Protein AF-A0A068VNM9-F1 (afdb_monomer_lite)

Radius of gyration: 21.74 Å; chains: 1; bounding box: 53×49×53 Å

InterPro domains:
  IPR000407 Nucleoside phosphatase GDA1/CD39 [PF01150] (36-146)
  IPR000407 Nucleoside phosphatase GDA1/CD39 [PTHR11782] (36-142)

pLDDT: mean 80.19, std 14.16, range [37.62, 97.56]

Foldseek 3Di:
DDWDFDWDQDPVRDTDTDTDDPDDDDPQRVLVVVQLVVCVVVVNWPHDQVSGDKDWDQAQFKIKIKGWDDPVCLVVDDPDDPDAFWDQDWDQTPNDITTMTMGIFGLRHPNSVVVVQLVVQVLHAHLQDAPPDFDWRDDPNDIRGYDHDPDGRDCDPVVVVCCCVVPVVPTRVD

Organism: Coffea canephora (NCBI:txid49390)

Sequence (174 aa):
INIYRIKQMKENGSITETLCIIQFSTRVKIQMIYEITTNYLLGNLGKDCSSSVGVIDLGEEAVQMVYAMSNTNALNAPRTSVGDNVDVLEKYLNGRRYHLYTKSCEKYGILSVRAEILKLFNNTSNPCVLEGFHGTYRYGGEKYYVTVVTEPGFFSWEDQNFFEQNYLNTLCSN

Secondary structure (DSSP, 8-state):
--EEEEEEE-TTS-EEEEEEE--PPPHHHHHHHHHHHHHHHTT-TTS-GGG---EEEE-SSEEEEEEEE-HHHHHHS----TTSSEEEEEEEETTEEEEEEEEEEET-STTHHHHHHHHHTTTS--TTS-TT--EEEEETTEEEEE---SS-----HHHHHHHIIIIIHHHS--

Structure (mmCIF, N/CA/C/O backbone):
data_AF-A0A068VNM9-F1
#
_entry.id   AF-A0A068VNM9-F1
#
loop_
_atom_site.group_PDB
_atom_site.id
_atom_site.type_symbol
_atom_site.label_atom_id
_atom_site.label_alt_id
_atom_site.label_comp_id
_atom_site.label_asym_id
_atom_site.label_entity_id
_atom_site.label_seq_id
_atom_site.pdbx_PDB_ins_code
_atom_site.Cartn_x
_atom_site.Cartn_y
_atom_site.Cartn_z
_atom_site.occupancy
_atom_site.B_iso_or_equiv
_atom_site.auth_seq_id
_atom_site.auth_comp_id
_atom_site.auth_asym_id
_atom_site.auth_atom_id
_atom_site.pdbx_PDB_model_num
ATOM 1 N N . ILE A 1 1 ? -3.435 29.638 -2.457 1.00 53.91 1 ILE A N 1
ATOM 2 C CA . ILE A 1 1 ? -4.524 28.997 -1.682 1.00 53.91 1 ILE A CA 1
ATOM 3 C C . ILE A 1 1 ? -5.821 29.609 -2.175 1.00 53.91 1 ILE A C 1
ATOM 5 O O . ILE A 1 1 ? -5.996 30.806 -1.995 1.00 53.91 1 ILE A O 1
ATOM 9 N N . ASN A 1 2 ? -6.678 28.833 -2.839 1.00 51.59 2 ASN A N 1
ATOM 10 C CA . ASN A 1 2 ? -7.980 29.330 -3.279 1.00 51.59 2 ASN A CA 1
ATOM 11 C C . ASN A 1 2 ? -9.026 28.961 -2.223 1.00 51.59 2 ASN A C 1
ATOM 13 O O . ASN A 1 2 ? -9.136 27.797 -1.828 1.00 51.59 2 ASN A O 1
ATOM 17 N N . ILE A 1 3 ? -9.743 29.970 -1.734 1.00 64.25 3 ILE A N 1
ATOM 18 C CA . ILE A 1 3 ? -10.759 29.835 -0.692 1.00 64.25 3 ILE A CA 1
ATOM 19 C C . ILE A 1 3 ? -12.122 29.897 -1.371 1.00 64.25 3 ILE A C 1
ATOM 21 O O . ILE A 1 3 ? -12.466 30.914 -1.970 1.00 64.25 3 ILE A O 1
ATOM 25 N N . TYR A 1 4 ? -12.901 28.825 -1.257 1.00 61.66 4 TYR A N 1
ATOM 26 C CA . TYR A 1 4 ? -14.253 28.763 -1.801 1.00 61.66 4 TYR A CA 1
ATOM 27 C C . TYR A 1 4 ? -15.264 28.689 -0.660 1.00 61.66 4 TYR A C 1
ATOM 29 O O . TYR A 1 4 ? -15.044 28.024 0.355 1.00 61.66 4 TYR A O 1
ATOM 37 N N . ARG A 1 5 ? -16.399 29.372 -0.823 1.00 66.12 5 ARG A N 1
ATOM 38 C CA . ARG A 1 5 ? -17.555 29.201 0.061 1.00 66.12 5 ARG A CA 1
ATOM 39 C C . ARG A 1 5 ? -18.477 28.166 -0.551 1.00 66.12 5 ARG A C 1
ATOM 41 O O . ARG A 1 5 ? -19.075 28.416 -1.593 1.00 66.12 5 ARG A O 1
ATOM 48 N N . ILE A 1 6 ? -18.590 27.018 0.103 1.00 69.69 6 ILE A N 1
ATOM 49 C CA . ILE A 1 6 ? -19.529 25.977 -0.302 1.00 69.69 6 ILE A CA 1
ATOM 50 C C . ILE A 1 6 ? -20.750 26.093 0.605 1.00 69.69 6 ILE A C 1
ATOM 52 O O . ILE A 1 6 ? -20.649 25.949 1.824 1.00 69.69 6 ILE A O 1
ATOM 56 N N . LYS A 1 7 ? -21.908 26.371 0.005 1.00 74.56 7 LYS A N 1
ATOM 57 C CA . LYS A 1 7 ? -23.206 26.283 0.678 1.00 74.56 7 LYS A CA 1
ATOM 58 C C . LYS A 1 7 ? -23.656 24.830 0.644 1.00 74.56 7 LYS A C 1
ATOM 60 O O . LYS A 1 7 ? -23.868 24.292 -0.436 1.00 74.56 7 LYS A O 1
ATOM 65 N N . GLN A 1 8 ? -23.802 24.208 1.807 1.00 65.81 8 GLN A N 1
ATOM 66 C CA . GLN A 1 8 ? -24.421 22.890 1.929 1.00 65.81 8 GLN A CA 1
ATOM 67 C C . GLN A 1 8 ? -25.762 23.007 2.640 1.00 65.81 8 GLN A 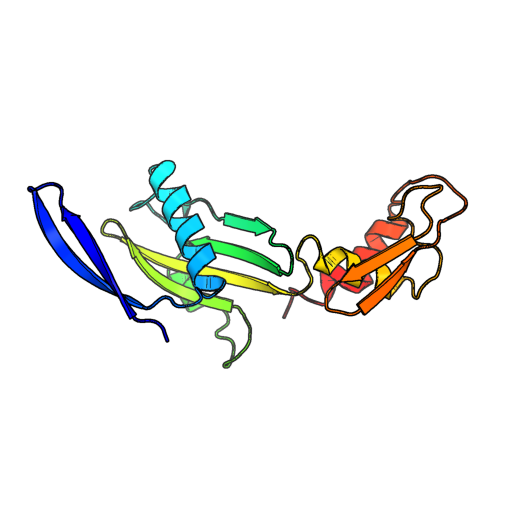C 1
ATOM 69 O O . GLN A 1 8 ? -25.867 23.689 3.659 1.00 65.81 8 GLN A O 1
ATOM 74 N N . MET A 1 9 ? -26.780 22.349 2.094 1.00 51.44 9 MET A N 1
ATOM 75 C CA . MET A 1 9 ? -28.092 22.239 2.718 1.00 51.44 9 MET A CA 1
ATOM 76 C C . MET A 1 9 ? -28.080 21.028 3.653 1.00 51.44 9 MET A C 1
ATOM 78 O O . MET A 1 9 ? -27.783 19.916 3.225 1.00 51.44 9 MET A O 1
ATOM 82 N N . LYS A 1 10 ? -28.355 21.251 4.936 1.00 73.69 10 LYS A N 1
ATOM 83 C CA . LYS A 1 10 ? -28.496 20.197 5.941 1.00 73.69 10 LYS A CA 1
ATOM 84 C C . LYS A 1 10 ? -29.833 19.478 5.777 1.00 73.69 10 LYS A C 1
ATOM 86 O O . LYS A 1 10 ? -30.782 20.038 5.235 1.00 73.69 10 LYS A O 1
ATOM 91 N N . GLU A 1 11 ? -29.932 18.276 6.339 1.00 66.81 11 GLU A N 1
ATOM 92 C CA . GLU A 1 11 ? -31.167 17.473 6.352 1.00 66.81 11 GLU A CA 1
ATOM 93 C C . GLU A 1 11 ? -32.364 18.211 6.975 1.00 66.81 11 GLU A C 1
ATOM 95 O O . GLU A 1 11 ? -33.501 18.004 6.570 1.00 66.81 11 GLU A O 1
ATOM 100 N N . ASN A 1 12 ? -32.117 19.137 7.908 1.00 77.50 12 ASN A N 1
ATOM 101 C CA . ASN A 1 12 ? -33.147 19.986 8.514 1.00 77.50 12 ASN A CA 1
ATOM 102 C C . ASN A 1 12 ? -33.511 21.236 7.680 1.00 77.50 12 ASN A C 1
ATOM 104 O O . ASN A 1 12 ? -34.144 22.153 8.199 1.00 77.50 12 ASN A O 1
ATOM 108 N N . GLY A 1 13 ? -33.056 21.324 6.426 1.00 64.56 13 GLY A N 1
ATOM 109 C CA . GLY A 1 13 ? -33.320 22.440 5.514 1.00 64.56 13 GLY A CA 1
ATOM 110 C C . GLY A 1 13 ? -32.484 23.701 5.760 1.00 64.56 13 GLY A C 1
ATOM 111 O O . GLY A 1 13 ? -32.586 24.658 4.994 1.00 64.56 13 GLY A O 1
ATOM 112 N N . SER A 1 14 ? -31.634 23.733 6.792 1.00 67.12 14 SER A N 1
ATOM 113 C CA . SER A 1 14 ? -30.747 24.880 7.029 1.00 67.12 14 SER A CA 1
ATOM 114 C C . SER A 1 14 ? -29.559 24.882 6.065 1.00 67.12 14 SER A C 1
ATOM 116 O O . SER A 1 14 ? -28.968 23.842 5.782 1.00 67.12 14 SER A O 1
ATOM 118 N N . ILE A 1 15 ? -29.184 26.058 5.558 1.00 71.69 15 ILE A N 1
ATOM 119 C CA . ILE A 1 15 ? -27.999 26.211 4.708 1.00 71.69 15 ILE A CA 1
ATOM 120 C C . ILE A 1 15 ? -26.817 26.584 5.595 1.00 71.69 15 ILE A C 1
ATOM 122 O O . ILE A 1 15 ? -26.835 27.613 6.268 1.00 71.69 15 ILE A O 1
ATOM 126 N N . THR A 1 16 ? -25.766 25.773 5.563 1.00 71.12 16 THR A N 1
ATOM 127 C CA . THR A 1 16 ? -24.477 26.109 6.166 1.00 71.12 16 THR A CA 1
ATOM 128 C C . THR A 1 16 ? -23.470 26.492 5.099 1.00 71.12 16 THR A C 1
ATOM 130 O O . THR A 1 16 ? -23.171 25.704 4.203 1.00 71.12 16 THR A O 1
ATOM 133 N N . GLU A 1 17 ? -22.922 27.701 5.211 1.00 70.38 17 GLU A N 1
ATOM 134 C CA . GLU A 1 17 ? -21.721 28.093 4.480 1.00 70.38 17 GLU A CA 1
ATOM 135 C C . GLU A 1 17 ? -20.501 27.519 5.192 1.00 70.38 17 GLU A C 1
ATOM 137 O O . GLU A 1 17 ? -20.186 27.904 6.317 1.00 70.38 17 GLU A O 1
ATOM 142 N N . THR A 1 18 ? -19.809 26.599 4.526 1.00 68.69 18 THR A N 1
ATOM 143 C CA . THR A 1 18 ? -18.505 26.121 4.979 1.00 68.69 18 THR A CA 1
ATOM 144 C C . THR A 1 18 ? -17.434 26.753 4.108 1.00 68.69 18 THR A C 1
ATOM 146 O O . THR A 1 18 ? -17.484 26.686 2.875 1.00 68.69 18 THR A O 1
ATOM 149 N N . LEU A 1 19 ? -16.457 27.383 4.756 1.00 67.00 19 LEU A N 1
ATOM 150 C CA . LEU A 1 19 ? -15.2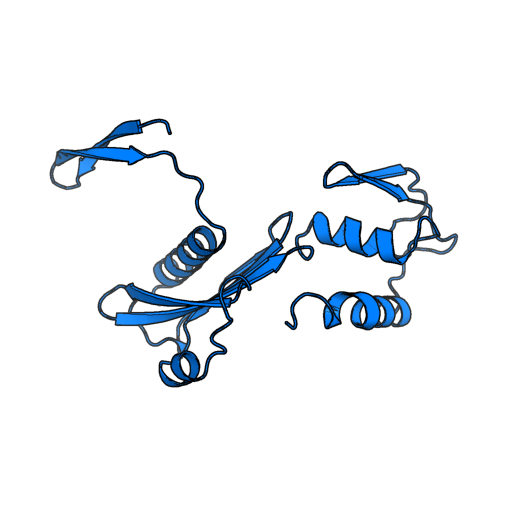49 27.835 4.088 1.00 67.00 19 LEU A CA 1
ATOM 151 C C . LEU A 1 19 ? -14.411 26.591 3.772 1.00 67.00 19 LEU A C 1
ATOM 153 O O . LEU A 1 19 ? -13.841 25.984 4.676 1.00 67.00 19 LEU A O 1
ATOM 157 N N . CYS A 1 20 ? -14.376 26.177 2.507 1.00 60.03 20 CYS A N 1
ATOM 158 C CA . CYS A 1 20 ? -13.560 25.050 2.082 1.00 60.03 20 CYS A CA 1
ATOM 159 C C . CYS A 1 20 ? -12.298 25.590 1.409 1.00 60.03 20 CYS A C 1
ATOM 161 O O . CYS A 1 20 ? -12.351 26.283 0.389 1.00 60.03 20 CYS A O 1
ATOM 163 N N . ILE A 1 21 ? -11.152 25.298 2.012 1.00 64.38 21 ILE A N 1
ATOM 164 C CA . ILE A 1 21 ? -9.856 25.532 1.389 1.00 64.38 21 ILE A CA 1
ATOM 165 C C . ILE A 1 21 ? -9.606 24.335 0.472 1.00 64.38 21 ILE A C 1
ATOM 167 O O . ILE A 1 21 ? -9.577 23.205 0.959 1.00 64.38 21 ILE A O 1
ATOM 171 N N . ILE A 1 22 ? -9.417 24.555 -0.836 1.00 68.88 22 ILE A N 1
ATOM 172 C CA . ILE A 1 22 ? -8.892 23.482 -1.691 1.00 68.88 22 ILE A CA 1
ATOM 173 C C . ILE A 1 22 ? -7.465 23.216 -1.222 1.00 68.88 22 ILE A C 1
ATOM 175 O O . ILE A 1 22 ? -6.565 24.037 -1.414 1.00 68.88 22 ILE A O 1
ATOM 179 N N . GLN A 1 23 ? -7.287 22.075 -0.570 1.00 67.88 23 GLN A N 1
ATOM 180 C CA . GLN A 1 23 ? -6.008 21.591 -0.089 1.00 67.88 23 GLN A CA 1
ATOM 181 C C . GLN A 1 23 ? -5.751 20.220 -0.706 1.00 67.88 23 GLN A C 1
ATOM 183 O O . GLN A 1 23 ? -6.654 19.390 -0.794 1.00 67.88 23 GLN A O 1
ATOM 188 N N . PHE A 1 24 ? -4.504 19.973 -1.100 1.00 68.69 24 PHE A N 1
ATOM 189 C CA . PHE A 1 24 ? -4.065 18.627 -1.435 1.00 68.69 24 PHE A CA 1
ATOM 190 C C . PHE A 1 24 ? -4.179 17.739 -0.194 1.00 68.69 24 PHE A C 1
ATOM 192 O O . PHE A 1 24 ? -3.562 18.005 0.843 1.00 68.69 24 PHE A O 1
ATOM 199 N N . SER A 1 25 ? -4.996 16.693 -0.288 1.00 77.56 25 SER A N 1
ATOM 200 C CA . SER A 1 25 ? -5.041 15.654 0.734 1.00 77.56 25 SER A CA 1
ATOM 201 C C . SER A 1 25 ? -3.718 14.898 0.732 1.00 77.56 25 SER A C 1
ATOM 203 O O . SER A 1 25 ? -3.203 14.529 -0.320 1.00 77.56 25 SER A O 1
ATOM 205 N N . THR A 1 26 ? -3.165 14.654 1.918 1.00 82.50 26 THR A N 1
ATOM 206 C CA . THR A 1 26 ? -2.004 13.771 2.056 1.00 82.50 26 THR A CA 1
ATOM 207 C C . THR A 1 26 ? -2.419 12.335 1.743 1.00 82.50 26 THR A C 1
ATOM 209 O O . THR A 1 26 ? -3.576 11.961 1.963 1.00 82.50 26 THR A O 1
ATOM 212 N N . ARG A 1 27 ? -1.476 11.502 1.283 1.00 80.50 27 ARG A N 1
ATOM 213 C CA . ARG A 1 27 ? -1.731 10.074 1.019 1.00 80.50 27 ARG A CA 1
ATOM 214 C C . ARG A 1 27 ? -2.358 9.384 2.232 1.00 80.50 27 ARG A C 1
ATOM 216 O O . ARG A 1 27 ? -3.315 8.633 2.077 1.00 80.50 27 ARG A O 1
ATOM 223 N N . VAL A 1 28 ? -1.856 9.691 3.428 1.00 80.81 28 VAL A N 1
ATOM 224 C CA . VAL A 1 28 ? -2.348 9.168 4.712 1.00 80.81 28 VAL A CA 1
ATOM 225 C C . VAL A 1 28 ? -3.824 9.520 4.949 1.00 80.81 28 VAL A C 1
ATOM 227 O O . VAL A 1 28 ? -4.612 8.668 5.356 1.00 80.81 28 VAL A O 1
ATOM 230 N N . LYS A 1 29 ? -4.241 10.759 4.644 1.00 84.31 29 LYS A N 1
ATOM 231 C CA . LYS A 1 29 ? -5.649 11.173 4.777 1.00 84.31 29 LYS A CA 1
ATOM 232 C C . LYS A 1 29 ? -6.563 10.421 3.812 1.00 84.31 29 LYS A C 1
ATOM 234 O O . LYS A 1 29 ? -7.658 10.044 4.214 1.00 84.31 29 LYS A O 1
ATOM 239 N N . ILE A 1 30 ? -6.130 10.218 2.566 1.00 84.75 30 ILE A N 1
ATOM 240 C CA . ILE A 1 30 ? -6.916 9.498 1.550 1.00 84.75 30 ILE A CA 1
ATOM 241 C C . ILE A 1 30 ? -7.139 8.045 1.984 1.00 84.75 30 ILE A C 1
ATOM 243 O O . ILE A 1 30 ? -8.278 7.593 2.032 1.00 84.75 30 ILE A O 1
ATOM 247 N N . GLN A 1 31 ? -6.077 7.354 2.403 1.00 87.38 31 GLN A N 1
ATOM 248 C CA . GLN A 1 31 ? -6.167 5.975 2.894 1.00 87.38 31 GLN A CA 1
ATOM 249 C C . GLN A 1 31 ? -7.114 5.843 4.082 1.00 87.38 31 GLN A C 1
ATOM 251 O O . GLN A 1 31 ? -7.979 4.973 4.094 1.00 87.38 31 GLN A O 1
ATOM 256 N N . MET A 1 32 ? -6.990 6.738 5.064 1.00 89.69 32 MET A N 1
ATOM 257 C CA . MET A 1 32 ? -7.879 6.757 6.220 1.00 89.69 32 MET A CA 1
ATOM 258 C C . MET A 1 32 ? -9.348 6.901 5.795 1.00 89.69 32 MET A C 1
ATOM 260 O O . MET A 1 32 ? -10.211 6.231 6.348 1.00 89.69 32 MET A O 1
ATOM 264 N N . ILE A 1 33 ? -9.652 7.739 4.799 1.00 90.81 33 ILE A N 1
ATOM 265 C CA . ILE A 1 33 ? -11.022 7.866 4.281 1.00 90.81 33 ILE A CA 1
ATOM 266 C C . ILE A 1 33 ? -11.493 6.545 3.658 1.00 90.81 33 ILE A C 1
ATOM 268 O O . ILE A 1 33 ? -12.636 6.154 3.900 1.00 90.81 33 ILE A O 1
ATOM 272 N N . TYR A 1 34 ? -10.646 5.840 2.901 1.00 93.69 34 TYR A N 1
ATOM 273 C CA . TYR A 1 34 ? -11.002 4.536 2.333 1.00 93.69 34 TYR A CA 1
ATOM 274 C C . TYR A 1 34 ? -11.248 3.468 3.399 1.00 93.69 34 TYR A C 1
ATOM 276 O O . TYR A 1 34 ? -12.232 2.736 3.295 1.00 93.69 34 TYR A O 1
ATOM 284 N N . GLU A 1 35 ? -10.425 3.408 4.445 1.00 95.00 35 GLU A N 1
ATOM 285 C CA . GLU A 1 35 ? -10.630 2.490 5.572 1.00 95.00 35 GLU A CA 1
ATOM 286 C C . GLU A 1 35 ? -11.950 2.772 6.294 1.00 95.00 35 GLU A C 1
ATOM 288 O O . GLU A 1 35 ? -12.777 1.867 6.435 1.00 95.00 35 GLU A O 1
ATOM 293 N N . ILE A 1 36 ? -12.201 4.035 6.652 1.00 94.19 36 ILE A N 1
ATOM 294 C CA . ILE A 1 36 ? -13.426 4.439 7.350 1.00 94.19 36 ILE A CA 1
ATOM 295 C C . ILE A 1 36 ? -14.652 4.130 6.492 1.00 94.19 36 ILE A C 1
ATOM 297 O O . ILE A 1 36 ? -15.637 3.589 6.992 1.00 94.19 36 ILE A O 1
ATOM 301 N N . THR A 1 37 ? -14.598 4.455 5.199 1.00 95.62 37 THR A N 1
ATOM 302 C CA . THR A 1 37 ? -15.711 4.221 4.268 1.00 95.62 37 THR A CA 1
ATOM 303 C C . THR A 1 37 ? -15.987 2.729 4.124 1.00 95.62 37 THR A C 1
ATOM 305 O O . THR A 1 37 ? -17.137 2.307 4.218 1.00 95.62 37 THR A O 1
ATOM 308 N N . THR A 1 38 ? -14.943 1.915 3.968 1.00 96.88 38 THR A N 1
ATOM 309 C CA . THR A 1 38 ? -15.073 0.458 3.843 1.00 96.88 38 THR A CA 1
ATOM 310 C C . THR A 1 38 ? -15.690 -0.143 5.104 1.00 96.88 38 THR A C 1
ATOM 312 O O . THR A 1 38 ? -16.691 -0.854 5.022 1.00 96.88 38 THR A O 1
ATOM 315 N N . ASN A 1 39 ? -15.174 0.193 6.290 1.00 96.88 39 ASN A N 1
ATOM 316 C CA . ASN A 1 39 ? -15.714 -0.325 7.548 1.00 96.88 39 ASN A CA 1
ATOM 317 C C . ASN A 1 39 ? -17.097 0.239 7.895 1.00 96.88 39 ASN A C 1
ATOM 319 O O . ASN A 1 39 ? -17.873 -0.441 8.567 1.00 96.88 39 ASN A O 1
ATOM 323 N N . TYR A 1 40 ? -17.448 1.434 7.423 1.00 96.12 40 TYR A N 1
ATOM 324 C CA . TYR A 1 40 ? -18.814 1.945 7.507 1.00 96.12 40 TYR A CA 1
ATOM 325 C C . TYR A 1 40 ? -19.773 1.110 6.648 1.00 96.12 40 TYR A C 1
ATOM 327 O O . TYR A 1 40 ? -20.775 0.618 7.164 1.00 96.12 40 TYR A O 1
ATOM 335 N N . LEU A 1 41 ? -19.439 0.887 5.371 1.00 97.56 41 LEU A N 1
ATOM 336 C CA . LEU A 1 41 ? -20.273 0.124 4.434 1.00 97.56 41 LEU A CA 1
ATOM 337 C C . LEU A 1 41 ? -20.438 -1.342 4.849 1.00 97.56 41 LEU A C 1
ATOM 339 O O . LEU A 1 41 ? -21.513 -1.912 4.685 1.00 97.56 41 LEU A O 1
ATOM 343 N N . LEU A 1 42 ? -19.399 -1.939 5.434 1.00 97.31 42 LEU A N 1
ATOM 344 C CA . LEU A 1 42 ? -19.443 -3.302 5.970 1.00 97.31 42 LEU A CA 1
ATOM 345 C C . LEU A 1 42 ? -20.091 -3.386 7.365 1.00 97.31 42 LEU A C 1
ATOM 347 O O . LEU A 1 42 ? -20.180 -4.469 7.942 1.00 97.31 42 LEU A O 1
ATOM 351 N N . GLY A 1 43 ? -20.528 -2.259 7.937 1.00 96.62 43 GLY A N 1
ATOM 352 C CA . GLY A 1 43 ? -21.152 -2.211 9.259 1.00 96.62 43 GLY A CA 1
ATOM 353 C C . GLY A 1 43 ? -20.206 -2.593 10.401 1.00 96.62 43 GLY A C 1
ATOM 354 O O . GLY A 1 43 ? -20.657 -3.088 11.432 1.00 96.62 43 GLY A O 1
ATOM 355 N N . ASN A 1 44 ? -18.897 -2.409 10.225 1.00 96.88 44 ASN A N 1
ATOM 356 C CA . ASN A 1 44 ? -17.855 -2.717 11.209 1.00 96.88 44 ASN A CA 1
ATOM 357 C C . ASN A 1 44 ? -17.427 -1.503 12.042 1.00 96.88 44 ASN A C 1
ATOM 359 O O . ASN A 1 44 ? -16.802 -1.663 13.091 1.00 96.88 44 ASN A O 1
ATOM 363 N N . LEU A 1 45 ? -17.801 -0.293 11.626 1.00 94.69 45 LEU A N 1
ATOM 364 C CA . LEU A 1 45 ? -17.502 0.929 12.366 1.00 94.69 45 LEU A CA 1
ATOM 365 C C . LEU A 1 45 ? -18.178 0.931 13.754 1.00 94.69 45 LEU A C 1
ATOM 367 O O . LEU A 1 45 ? -19.383 0.724 13.877 1.00 94.69 45 LEU A O 1
ATOM 371 N N . GLY A 1 46 ? -17.411 1.196 14.810 1.00 93.06 46 GLY A N 1
ATOM 372 C CA . GLY A 1 46 ? -17.819 1.093 16.220 1.00 93.06 46 GLY A CA 1
ATOM 373 C C . GLY A 1 46 ? -17.511 -0.265 16.878 1.00 93.06 46 GLY A C 1
ATOM 374 O O . GLY A 1 46 ? -17.492 -0.360 18.110 1.00 93.06 46 GLY A O 1
ATOM 375 N N . LYS A 1 47 ? -17.214 -1.312 16.092 1.00 95.12 47 LYS A N 1
ATOM 376 C CA . LYS A 1 47 ? -16.812 -2.637 16.598 1.00 95.12 47 LYS A CA 1
ATOM 377 C C . LYS A 1 47 ? -15.326 -2.693 16.955 1.00 95.12 47 LYS A C 1
ATOM 379 O O . LYS A 1 47 ? -14.566 -1.758 16.714 1.00 95.12 47 LYS A O 1
ATOM 384 N N . ASP A 1 48 ? -14.905 -3.804 17.548 1.00 94.12 48 ASP A N 1
ATOM 385 C CA . ASP A 1 48 ? -13.497 -4.036 17.853 1.00 94.12 48 ASP A CA 1
ATOM 386 C C . ASP A 1 48 ? -12.604 -4.042 16.599 1.00 94.12 48 ASP A C 1
ATOM 388 O O . ASP A 1 48 ? -13.060 -4.383 15.508 1.00 94.12 48 ASP A O 1
ATOM 392 N N . CYS A 1 49 ? -11.322 -3.688 16.756 1.00 92.31 49 CYS A N 1
ATOM 393 C CA . CYS A 1 49 ? -10.345 -3.703 15.663 1.00 92.31 49 CYS A CA 1
ATOM 394 C C . CYS A 1 49 ? -10.241 -5.076 14.975 1.00 92.31 49 CYS A C 1
ATOM 396 O O . CYS A 1 49 ? -10.076 -5.131 13.761 1.00 92.31 49 CYS A O 1
ATOM 398 N N . SER A 1 50 ? -10.449 -6.172 15.713 1.00 95.12 50 SER A N 1
ATOM 399 C CA . SER A 1 50 ? -10.507 -7.540 15.175 1.00 95.12 50 SER A CA 1
ATOM 400 C C . SER A 1 50 ? -11.652 -7.783 14.184 1.00 95.12 50 SER A C 1
ATOM 402 O O . SER A 1 50 ? -11.592 -8.726 13.403 1.00 95.12 50 SER A O 1
ATOM 404 N N . SER A 1 51 ? -12.696 -6.949 14.207 1.00 96.31 51 SER A N 1
ATOM 405 C CA . SER A 1 51 ? -13.815 -7.000 13.257 1.00 96.31 51 SER A CA 1
ATOM 406 C C . SER A 1 51 ? -13.639 -6.043 12.077 1.00 96.31 51 SER A C 1
ATOM 408 O O . SER A 1 51 ? -14.469 -6.046 11.171 1.00 96.31 51 SER A O 1
ATOM 410 N N . SER A 1 52 ? -12.621 -5.179 12.105 1.00 95.31 52 SER A N 1
ATOM 411 C CA . SER A 1 52 ? -12.363 -4.229 11.023 1.00 95.31 52 SER A CA 1
ATOM 412 C C . SER A 1 52 ? -11.675 -4.904 9.838 1.00 95.31 52 SER A C 1
ATOM 414 O O . SER A 1 52 ? -10.995 -5.919 9.984 1.00 95.31 52 SER A O 1
ATOM 416 N N . VAL A 1 53 ? -11.838 -4.315 8.660 1.00 96.88 53 VAL A N 1
ATOM 417 C CA . VAL A 1 53 ? -11.137 -4.709 7.438 1.00 96.88 53 VAL A CA 1
ATOM 418 C C . VAL A 1 53 ? -10.080 -3.658 7.121 1.00 96.88 53 VAL A C 1
ATOM 420 O O . VAL A 1 53 ? -10.386 -2.468 7.068 1.00 96.88 53 VAL A O 1
ATOM 423 N N . GLY A 1 54 ? -8.837 -4.098 6.925 1.00 95.62 54 GLY A N 1
ATOM 424 C CA . GLY A 1 54 ? -7.764 -3.242 6.426 1.00 95.62 54 GLY A CA 1
ATOM 425 C C . GLY A 1 54 ? -7.915 -2.968 4.931 1.00 95.62 54 GLY A C 1
ATOM 426 O O . GLY A 1 54 ? -8.469 -3.780 4.193 1.00 95.62 54 GLY A O 1
ATOM 427 N N . VAL A 1 55 ? -7.398 -1.831 4.482 1.00 95.88 55 VAL A N 1
ATOM 428 C CA . VAL A 1 55 ? -7.407 -1.427 3.074 1.00 95.88 55 VAL A CA 1
ATOM 429 C C . VAL A 1 55 ? -5.975 -1.337 2.569 1.00 95.88 55 VAL A C 1
ATOM 431 O O . VAL A 1 55 ? -5.109 -0.774 3.239 1.00 95.88 55 VAL A O 1
ATOM 434 N N . ILE A 1 56 ? -5.746 -1.882 1.375 1.00 94.00 56 ILE A N 1
ATOM 435 C CA . ILE A 1 56 ? -4.523 -1.696 0.597 1.00 94.00 56 ILE A CA 1
ATOM 436 C C . ILE A 1 56 ? -4.922 -0.972 -0.687 1.00 94.00 56 ILE A C 1
ATOM 438 O O . ILE A 1 56 ? -5.750 -1.466 -1.449 1.00 94.00 56 ILE A O 1
ATOM 442 N N . ASP A 1 57 ? -4.350 0.205 -0.895 1.00 92.38 57 ASP A N 1
ATOM 443 C CA . ASP A 1 57 ? -4.527 1.036 -2.077 1.00 92.38 57 ASP A CA 1
ATOM 444 C C . ASP A 1 57 ? -3.286 0.903 -2.968 1.00 92.38 57 ASP A C 1
ATOM 446 O O . ASP A 1 57 ? -2.164 1.191 -2.544 1.00 92.38 57 ASP A O 1
ATOM 450 N N . LEU A 1 58 ? -3.485 0.416 -4.193 1.00 92.62 58 LEU A N 1
ATOM 451 C CA . LEU A 1 58 ? -2.436 0.272 -5.200 1.00 92.62 58 LEU A CA 1
ATOM 452 C C . LEU A 1 58 ? -2.464 1.495 -6.120 1.00 92.62 58 LEU A C 1
ATOM 454 O O . LEU A 1 58 ? -2.989 1.445 -7.234 1.00 92.62 58 LEU A O 1
ATOM 458 N N . GLY A 1 59 ? -1.896 2.598 -5.638 1.00 91.88 59 GLY A N 1
ATOM 459 C CA . GLY A 1 59 ? -1.743 3.812 -6.428 1.00 91.88 59 GLY A CA 1
ATOM 460 C C . GLY A 1 59 ? -0.710 3.667 -7.548 1.00 91.88 59 GLY A C 1
ATOM 461 O O . GLY A 1 59 ? 0.031 2.689 -7.643 1.00 91.88 59 GLY A O 1
ATOM 462 N N . GLU A 1 60 ? -0.618 4.683 -8.405 1.00 92.50 60 GLU A N 1
ATOM 463 C CA . GLU A 1 60 ? 0.352 4.701 -9.509 1.00 92.50 60 GLU A CA 1
ATOM 464 C C . GLU A 1 60 ? 1.804 4.758 -9.023 1.00 92.50 60 GLU A C 1
ATOM 466 O O . GLU A 1 60 ? 2.670 4.064 -9.555 1.00 92.50 60 GLU A O 1
ATOM 471 N N . GLU A 1 61 ? 2.070 5.569 -7.999 1.00 90.56 61 GLU A N 1
ATOM 472 C CA . GLU A 1 61 ? 3.432 5.858 -7.539 1.00 90.56 61 GLU A CA 1
ATOM 473 C C . GLU A 1 61 ? 3.821 5.104 -6.264 1.00 90.56 61 GLU A C 1
ATOM 475 O O . GLU A 1 61 ? 4.998 4.807 -6.050 1.00 90.56 61 GLU A O 1
ATOM 480 N N . ALA A 1 62 ? 2.845 4.792 -5.416 1.00 89.25 62 ALA A N 1
ATOM 481 C CA . ALA A 1 62 ? 3.043 4.150 -4.126 1.00 89.25 62 ALA A CA 1
ATOM 482 C C . ALA A 1 62 ? 1.953 3.106 -3.892 1.00 89.25 62 ALA A C 1
ATOM 484 O O . ALA A 1 62 ? 0.853 3.234 -4.424 1.00 89.25 62 ALA A O 1
ATOM 485 N N . VAL A 1 63 ? 2.275 2.114 -3.069 1.00 90.62 63 VAL A N 1
ATOM 486 C CA . VAL A 1 63 ? 1.283 1.252 -2.425 1.00 90.62 63 VAL A CA 1
ATOM 487 C C . VAL A 1 63 ? 1.087 1.768 -1.028 1.00 90.62 63 VAL A C 1
ATOM 489 O O . VAL A 1 63 ? 2.063 2.072 -0.340 1.00 90.62 63 VAL A O 1
ATOM 492 N N . GLN A 1 64 ? -0.155 1.857 -0.587 1.00 90.62 64 GLN A N 1
ATOM 493 C CA . GLN A 1 64 ? -0.422 2.284 0.762 1.00 90.62 64 GLN A CA 1
ATOM 494 C C . GLN A 1 64 ? -1.379 1.347 1.477 1.00 90.62 64 GLN A C 1
ATOM 496 O O . GLN A 1 64 ? -2.276 0.769 0.876 1.00 90.62 64 GLN A O 1
ATOM 501 N N . MET A 1 65 ? -1.168 1.183 2.775 1.00 91.00 65 MET A N 1
ATOM 502 C CA . MET A 1 65 ? -1.923 0.258 3.601 1.00 91.00 65 MET A CA 1
ATOM 503 C C . MET A 1 65 ? -2.383 0.939 4.877 1.00 91.00 65 MET A C 1
ATOM 505 O O . MET A 1 65 ? -1.637 1.697 5.499 1.00 91.00 65 MET A O 1
ATOM 509 N N . VAL A 1 66 ? -3.605 0.626 5.287 1.00 93.44 66 VAL A N 1
ATOM 510 C CA . VAL A 1 66 ? -4.176 1.103 6.539 1.00 93.44 66 VAL A CA 1
ATOM 511 C C . VAL A 1 66 ? -5.038 0.028 7.178 1.00 93.44 66 VAL A C 1
ATOM 513 O O . VAL A 1 66 ? -5.836 -0.626 6.511 1.00 93.44 66 VAL A O 1
ATOM 516 N N . TYR A 1 67 ? -4.887 -0.165 8.483 1.00 94.50 67 TYR A N 1
ATOM 517 C CA . TYR A 1 67 ? -5.729 -1.086 9.240 1.00 94.50 67 TYR A CA 1
ATOM 518 C C . TYR A 1 67 ? -5.835 -0.663 10.703 1.00 94.50 67 TYR A C 1
ATOM 520 O O . TYR A 1 67 ? -4.931 -0.026 11.251 1.00 94.50 67 TYR A O 1
ATOM 528 N N . ALA A 1 68 ? -6.941 -1.026 11.356 1.00 94.75 68 ALA A N 1
ATOM 529 C CA . ALA A 1 68 ? -7.087 -0.800 12.785 1.00 94.75 68 ALA A CA 1
ATOM 530 C C . ALA A 1 68 ? -6.300 -1.837 13.590 1.00 94.75 68 ALA A C 1
ATOM 532 O O . ALA A 1 68 ? -6.310 -3.029 13.289 1.00 94.75 68 ALA A O 1
ATOM 533 N N . MET A 1 69 ? -5.661 -1.388 14.665 1.00 93.62 69 MET A N 1
ATOM 534 C CA . MET A 1 69 ? -4.878 -2.233 15.559 1.00 93.62 69 MET A CA 1
ATOM 535 C C . MET A 1 69 ? -5.336 -2.095 17.012 1.00 93.62 69 MET A C 1
ATOM 537 O O . MET A 1 69 ? -5.989 -1.121 17.399 1.00 93.62 69 MET A O 1
ATOM 541 N N . SER A 1 70 ? -4.978 -3.082 17.834 1.00 93.19 70 SER A N 1
ATOM 542 C CA . SER A 1 70 ? -5.246 -3.041 19.270 1.00 93.19 70 SER A CA 1
ATOM 543 C C . SER A 1 70 ? -4.440 -1.928 19.947 1.00 93.19 70 SER A C 1
ATOM 545 O O . SER A 1 70 ? -3.365 -1.545 19.482 1.00 93.19 70 SER A O 1
ATOM 547 N N . ASN A 1 71 ? -4.921 -1.447 21.095 1.00 90.06 71 ASN A N 1
ATOM 548 C CA . ASN A 1 71 ? -4.201 -0.450 21.893 1.00 90.06 71 ASN A CA 1
ATOM 549 C C . ASN A 1 71 ? -2.793 -0.940 22.291 1.00 90.06 71 ASN A C 1
ATOM 551 O O . ASN A 1 71 ? -1.837 -0.173 22.259 1.00 90.06 71 ASN A O 1
ATOM 555 N N . THR A 1 72 ? -2.643 -2.232 22.602 1.00 91.56 72 THR A N 1
ATOM 556 C CA . THR A 1 72 ? -1.340 -2.841 22.913 1.00 91.56 72 THR A CA 1
ATOM 557 C C . THR A 1 72 ? -0.381 -2.765 21.724 1.00 91.56 72 THR A C 1
ATOM 559 O O . THR A 1 72 ? 0.768 -2.366 21.892 1.00 91.56 72 THR A O 1
ATOM 562 N N . ASN A 1 73 ? -0.848 -3.085 20.513 1.00 90.50 73 ASN A N 1
ATOM 563 C CA . ASN A 1 73 ? -0.008 -3.022 19.316 1.00 90.50 73 ASN A CA 1
ATOM 564 C C . ASN A 1 73 ? 0.332 -1.574 18.943 1.00 90.50 73 ASN A C 1
ATOM 566 O O . ASN A 1 73 ? 1.455 -1.306 18.535 1.00 90.50 73 ASN A O 1
ATOM 570 N N . ALA A 1 74 ? -0.606 -0.641 19.127 1.00 88.75 74 ALA A N 1
ATOM 571 C CA . ALA A 1 74 ? -0.375 0.784 18.904 1.00 88.75 74 ALA A CA 1
ATOM 572 C C . ALA A 1 74 ? 0.715 1.353 19.830 1.00 88.75 74 ALA A C 1
ATOM 574 O O . ALA A 1 74 ? 1.537 2.155 19.395 1.00 88.75 74 ALA A O 1
ATOM 575 N N . LEU A 1 75 ? 0.756 0.921 21.096 1.00 86.25 75 LEU A N 1
ATOM 576 C CA . LEU A 1 75 ? 1.786 1.340 22.055 1.00 86.25 75 LEU A CA 1
ATOM 577 C C . LEU A 1 75 ? 3.178 0.797 21.711 1.00 86.25 75 LEU A C 1
ATOM 579 O O . LEU A 1 75 ? 4.166 1.489 21.951 1.00 86.25 75 LEU A O 1
ATOM 583 N N . ASN A 1 76 ? 3.238 -0.409 21.145 1.00 87.75 76 ASN A N 1
ATOM 584 C CA . ASN A 1 76 ? 4.477 -1.084 20.757 1.00 87.75 76 ASN A CA 1
ATOM 585 C C . ASN A 1 76 ? 4.927 -0.756 19.325 1.00 87.75 76 ASN A C 1
ATOM 587 O O . ASN A 1 76 ? 5.972 -1.239 18.890 1.00 87.75 76 ASN A O 1
ATOM 591 N N . ALA A 1 77 ? 4.138 0.016 18.575 1.00 82.19 77 ALA A N 1
ATOM 592 C CA . ALA A 1 77 ? 4.467 0.362 17.204 1.00 82.19 77 ALA A CA 1
ATOM 593 C C . ALA A 1 77 ? 5.758 1.202 17.154 1.00 82.19 77 ALA A C 1
ATOM 595 O O . ALA A 1 77 ? 5.943 2.085 18.004 1.00 82.19 77 ALA A O 1
ATOM 596 N N . PRO A 1 78 ? 6.640 0.970 16.163 1.00 74.38 78 PRO A N 1
ATOM 597 C CA . PRO A 1 78 ? 7.823 1.794 15.965 1.00 74.38 78 PRO A CA 1
ATOM 598 C C . PRO A 1 78 ? 7.404 3.257 15.813 1.00 74.38 78 PRO A C 1
ATOM 600 O O . PRO A 1 78 ? 6.611 3.596 14.938 1.00 74.38 78 PRO A O 1
ATOM 603 N N . ARG A 1 79 ? 7.915 4.127 16.684 1.00 66.19 79 ARG A N 1
ATOM 604 C CA . ARG A 1 79 ? 7.748 5.575 16.546 1.00 66.19 79 ARG A CA 1
ATOM 605 C C . ARG A 1 79 ? 8.897 6.058 15.680 1.00 66.19 79 ARG A C 1
ATOM 607 O O . ARG A 1 79 ? 9.986 6.292 16.201 1.00 66.19 79 ARG A O 1
ATOM 614 N N . THR A 1 80 ? 8.697 6.110 14.369 1.00 56.62 80 THR A N 1
ATOM 615 C CA . THR A 1 80 ? 9.737 6.607 13.471 1.00 56.62 80 THR A CA 1
ATOM 616 C C . THR A 1 80 ? 10.005 8.081 13.775 1.00 56.62 80 THR A C 1
ATOM 618 O O . THR A 1 80 ? 9.105 8.880 14.050 1.00 56.62 80 THR A O 1
ATOM 621 N N . SER A 1 81 ? 11.285 8.440 13.810 1.00 42.19 81 SER A N 1
AT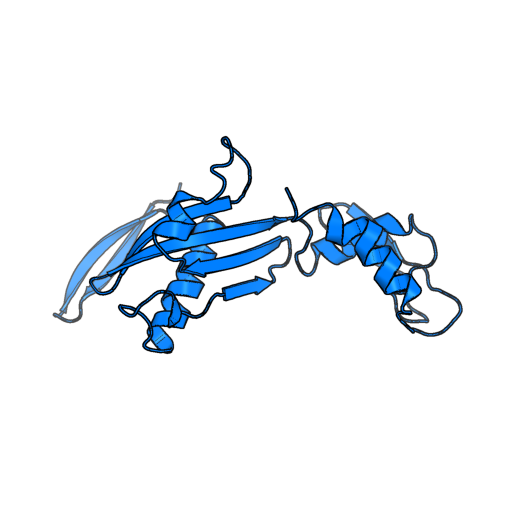OM 622 C CA . SER A 1 81 ? 11.720 9.830 13.851 1.00 42.19 81 SER A CA 1
ATOM 623 C C . SER A 1 81 ? 11.271 10.515 12.564 1.00 42.19 81 SER A C 1
ATOM 625 O O . SER A 1 81 ? 11.597 10.035 11.486 1.00 42.19 81 SER A O 1
ATOM 627 N N . VAL A 1 82 ? 10.512 11.605 12.709 1.00 37.62 82 VAL A N 1
ATOM 628 C CA . VAL A 1 82 ? 10.176 12.637 11.710 1.00 37.62 82 VAL A CA 1
ATOM 629 C C . VAL A 1 82 ? 10.685 12.336 10.291 1.00 37.62 82 VAL A C 1
ATOM 631 O O . VAL A 1 82 ? 11.828 12.650 9.971 1.00 37.62 82 VAL A O 1
ATOM 634 N N . GLY A 1 83 ? 9.820 11.782 9.437 1.00 41.19 83 GLY A N 1
ATOM 635 C CA . GLY A 1 83 ? 10.083 11.669 7.996 1.00 41.19 83 GLY A CA 1
ATOM 636 C C . GLY A 1 83 ? 9.675 10.348 7.351 1.00 41.19 83 GLY A C 1
ATOM 637 O O . GLY A 1 83 ? 9.308 10.360 6.180 1.00 41.19 83 GLY A O 1
ATOM 638 N N . ASP A 1 84 ? 9.641 9.247 8.104 1.00 47.12 84 ASP A N 1
ATOM 639 C CA . ASP A 1 84 ? 9.427 7.915 7.527 1.00 47.12 84 ASP A CA 1
ATOM 640 C C . ASP A 1 84 ? 8.021 7.375 7.819 1.00 47.12 84 ASP A C 1
ATOM 642 O O . ASP A 1 84 ? 7.773 6.815 8.885 1.00 47.12 84 ASP A O 1
ATOM 646 N N . ASN A 1 85 ? 7.121 7.617 6.854 1.00 52.91 85 ASN A N 1
ATOM 647 C CA . ASN A 1 85 ? 5.942 6.881 6.340 1.00 52.91 85 ASN A CA 1
ATOM 648 C C . ASN A 1 85 ? 5.100 5.912 7.204 1.00 52.91 85 ASN A C 1
ATOM 650 O O . ASN A 1 85 ? 4.184 5.303 6.648 1.00 52.91 85 ASN A O 1
ATOM 654 N N . VAL A 1 86 ? 5.350 5.747 8.500 1.00 60.59 86 VAL A N 1
ATOM 655 C CA . VAL A 1 86 ? 4.589 4.892 9.416 1.00 60.59 86 VAL A CA 1
ATOM 656 C C . VAL A 1 86 ? 3.965 5.757 10.499 1.00 60.59 86 VAL A C 1
ATOM 658 O O . VAL A 1 86 ? 4.611 6.114 11.479 1.00 60.59 86 VAL A O 1
ATOM 661 N N . ASP A 1 87 ? 2.678 6.052 10.336 1.00 72.75 87 ASP A N 1
ATOM 662 C CA . ASP A 1 87 ? 1.917 6.819 11.316 1.00 72.75 87 ASP A CA 1
ATOM 663 C C . ASP A 1 87 ? 0.864 5.919 11.966 1.00 72.75 87 ASP A C 1
ATOM 665 O O . ASP A 1 87 ? -0.024 5.389 11.288 1.00 72.75 87 ASP A O 1
ATOM 669 N N . VAL A 1 88 ? 0.933 5.779 13.295 1.00 86.56 88 VAL A N 1
ATOM 670 C CA . VAL A 1 88 ? -0.207 5.303 14.088 1.00 86.56 88 VAL A CA 1
ATOM 671 C C . VAL A 1 88 ? -1.086 6.501 14.412 1.00 86.56 88 VAL A C 1
ATOM 673 O O . VAL A 1 88 ? -0.726 7.367 15.210 1.00 86.56 88 VAL A O 1
ATOM 676 N N . LEU A 1 89 ? -2.259 6.549 13.793 1.00 86.56 89 LEU A N 1
ATOM 677 C CA . LEU A 1 89 ? -3.218 7.630 13.959 1.00 86.56 89 LEU A CA 1
ATOM 678 C C . LEU A 1 89 ? -4.300 7.240 14.955 1.00 86.56 89 LEU A C 1
ATOM 680 O O . LEU A 1 89 ? -4.906 6.179 14.844 1.00 86.56 89 LEU A O 1
ATOM 684 N N . GLU A 1 90 ? -4.620 8.139 15.879 1.00 88.81 90 GLU A N 1
ATOM 685 C CA . GLU A 1 90 ? -5.789 7.977 16.738 1.00 88.81 90 GLU A CA 1
ATOM 686 C C . GLU A 1 90 ? -7.017 8.663 16.116 1.00 88.81 90 GLU A C 1
ATOM 688 O O . GLU A 1 90 ? -6.953 9.818 15.673 1.00 88.81 90 GLU A O 1
ATOM 693 N N . LYS A 1 91 ? -8.151 7.954 16.071 1.00 88.81 91 LYS A N 1
ATOM 694 C CA . LYS A 1 91 ? -9.441 8.480 15.601 1.00 88.81 91 LYS A CA 1
ATOM 695 C C . LYS A 1 91 ? -10.580 8.012 16.490 1.00 88.81 91 LYS A C 1
ATOM 697 O O . LYS A 1 91 ? -10.624 6.859 16.895 1.00 88.81 91 LYS A O 1
ATOM 702 N N . TYR A 1 92 ? -11.532 8.896 16.761 1.00 91.25 92 TYR A N 1
ATOM 703 C CA . TYR A 1 92 ? -12.765 8.540 17.457 1.00 91.25 92 TYR A CA 1
ATOM 704 C C . TYR A 1 92 ? -13.904 8.438 16.443 1.00 91.25 92 TYR A C 1
ATOM 706 O O . TYR A 1 92 ? -14.288 9.439 15.841 1.00 91.25 92 TYR A O 1
ATOM 714 N N . LEU A 1 93 ? -14.399 7.223 16.216 1.00 91.81 93 LEU A N 1
A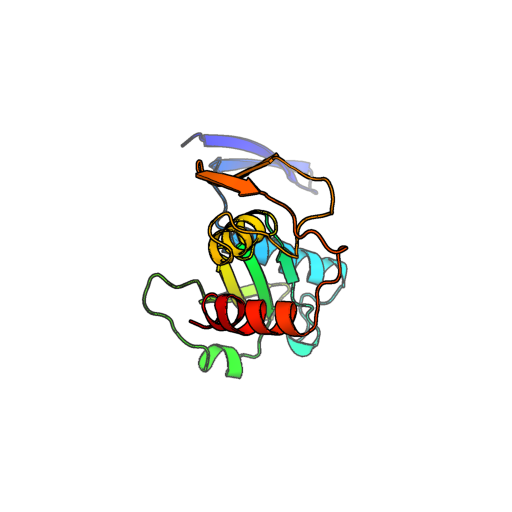TOM 715 C CA . LEU A 1 93 ? -15.351 6.890 15.159 1.00 91.81 93 LEU A CA 1
ATOM 716 C C . LEU A 1 93 ? -16.478 6.040 15.748 1.00 91.81 93 LEU A C 1
ATOM 718 O O . LEU A 1 93 ? -16.223 5.038 16.412 1.00 91.81 93 LEU A O 1
ATOM 722 N N . ASN A 1 94 ? -17.727 6.450 15.515 1.00 92.56 94 ASN A N 1
ATOM 723 C CA . ASN A 1 94 ? -18.933 5.757 15.986 1.00 92.56 94 ASN A CA 1
ATOM 724 C C . ASN A 1 94 ? -18.877 5.324 17.472 1.00 92.56 94 ASN A C 1
ATOM 726 O O . ASN A 1 94 ? -19.137 4.173 17.814 1.00 92.56 94 ASN A O 1
ATOM 730 N N . GLY A 1 95 ? -18.464 6.239 18.357 1.00 92.12 95 GLY A N 1
ATOM 731 C CA . GLY A 1 95 ? -18.405 5.982 19.801 1.00 92.12 95 GLY A CA 1
ATOM 732 C C . GLY A 1 95 ? -17.215 5.136 20.274 1.00 92.12 95 GLY A C 1
ATOM 733 O O . GLY A 1 95 ? -17.151 4.791 21.451 1.00 92.12 95 GLY A O 1
ATOM 734 N N . ARG A 1 96 ? -16.264 4.804 19.393 1.00 92.19 96 ARG A N 1
ATOM 735 C CA . ARG A 1 96 ? -15.068 4.026 19.731 1.00 92.19 96 ARG A CA 1
ATOM 736 C C . ARG A 1 96 ? -13.793 4.735 19.292 1.00 92.19 96 ARG A C 1
ATOM 738 O O . ARG A 1 96 ? -13.730 5.369 18.243 1.00 92.19 96 ARG A O 1
ATOM 745 N N . ARG A 1 97 ? -12.749 4.583 20.103 1.00 93.00 97 ARG A N 1
ATOM 746 C CA . ARG A 1 97 ? -11.394 5.022 19.776 1.00 93.00 97 ARG A CA 1
ATOM 747 C C . ARG A 1 97 ? -10.666 3.938 18.981 1.00 93.00 97 ARG A C 1
ATOM 749 O O . ARG A 1 97 ? -10.590 2.796 19.429 1.00 93.00 97 ARG A O 1
ATOM 756 N N . TYR A 1 98 ? -10.142 4.317 17.826 1.00 92.56 98 TYR A N 1
ATOM 757 C CA . TYR A 1 98 ? -9.367 3.492 16.911 1.00 92.56 98 TYR A CA 1
ATOM 758 C C . TYR A 1 98 ? -7.924 3.976 16.858 1.00 92.56 98 TYR A C 1
ATOM 760 O O . TYR A 1 98 ? -7.668 5.181 16.841 1.00 92.56 98 TYR A O 1
ATOM 768 N N . HIS A 1 99 ? -7.005 3.018 16.768 1.00 93.88 99 HIS A N 1
ATOM 769 C CA . HIS A 1 99 ? -5.615 3.246 16.401 1.00 93.88 99 HIS A CA 1
ATOM 770 C C . HIS A 1 99 ? -5.425 2.665 15.003 1.00 93.88 99 HIS A C 1
ATOM 772 O O . HIS A 1 99 ? -5.545 1.455 14.820 1.00 93.88 99 HIS A O 1
ATOM 778 N N . LEU A 1 100 ? -5.216 3.527 14.016 1.00 92.06 100 LEU A N 1
ATOM 779 C CA . LEU A 1 100 ? -5.039 3.148 12.622 1.00 92.06 100 LEU A CA 1
ATOM 780 C C . LEU A 1 100 ? -3.549 3.146 12.314 1.00 92.06 100 LEU A C 1
ATOM 782 O O . LEU A 1 100 ? -2.915 4.199 12.345 1.00 92.06 100 LEU A O 1
ATOM 786 N N . TYR A 1 101 ? -3.001 1.973 12.026 1.00 90.56 101 TYR A N 1
ATOM 787 C CA . TYR A 1 101 ? -1.671 1.866 11.449 1.00 90.56 101 TYR A CA 1
ATOM 788 C C . TYR A 1 101 ? -1.755 2.258 9.982 1.00 90.56 101 TYR A C 1
ATOM 790 O O . TYR A 1 101 ? -2.604 1.725 9.269 1.00 90.56 101 TYR A O 1
ATOM 798 N N . THR A 1 102 ? -0.887 3.157 9.531 1.00 87.62 102 THR A N 1
ATOM 799 C CA . THR A 1 102 ? -0.773 3.527 8.119 1.00 87.62 102 THR A CA 1
ATOM 800 C C . THR A 1 102 ? 0.665 3.350 7.655 1.00 87.62 102 THR A C 1
ATOM 802 O O . THR A 1 102 ? 1.587 3.703 8.387 1.00 87.62 102 THR A O 1
ATOM 805 N N . LYS A 1 103 ? 0.860 2.808 6.449 1.00 85.38 103 LYS A N 1
ATOM 806 C CA . LYS A 1 103 ? 2.168 2.775 5.786 1.00 85.38 103 LYS A CA 1
ATOM 807 C C . LYS A 1 103 ? 2.028 3.108 4.309 1.00 85.38 103 LYS A C 1
ATOM 809 O O . LYS A 1 103 ? 1.153 2.578 3.632 1.00 85.38 103 LYS A O 1
ATOM 814 N N . SER A 1 104 ? 2.899 3.981 3.812 1.00 84.94 104 SER A N 1
ATOM 815 C CA . SER A 1 104 ? 3.007 4.314 2.389 1.00 84.94 104 SER A CA 1
ATOM 816 C C . SER A 1 104 ? 4.366 3.869 1.864 1.00 84.94 104 SER A C 1
ATOM 818 O O . SER A 1 104 ? 5.397 4.381 2.287 1.00 84.94 104 SER A O 1
ATOM 820 N N . CYS A 1 105 ? 4.363 2.931 0.929 1.00 85.56 105 CYS A N 1
ATOM 821 C CA . CYS A 1 105 ? 5.546 2.429 0.255 1.00 85.56 105 CYS A CA 1
ATOM 822 C C . CYS A 1 105 ? 5.680 3.066 -1.124 1.00 85.56 105 CYS A C 1
ATOM 824 O O . CYS A 1 105 ? 5.029 2.660 -2.092 1.00 85.56 105 CYS A O 1
ATOM 826 N N . GLU A 1 106 ? 6.525 4.086 -1.220 1.00 86.19 106 GLU A N 1
ATOM 827 C CA . GLU A 1 106 ? 6.840 4.712 -2.499 1.00 86.19 106 GLU A CA 1
ATOM 828 C C . GLU A 1 106 ? 7.590 3.757 -3.421 1.00 86.19 106 GLU A C 1
ATOM 830 O O . GLU A 1 106 ? 8.282 2.848 -2.975 1.00 86.19 106 GLU A O 1
ATOM 835 N N . LYS A 1 107 ? 7.468 3.996 -4.726 1.00 88.00 107 LYS A N 1
ATOM 836 C CA . LYS A 1 107 ? 8.079 3.207 -5.800 1.00 88.00 107 LYS A CA 1
ATOM 837 C C . LYS A 1 107 ? 7.485 1.818 -6.029 1.00 88.00 107 LYS A C 1
ATOM 839 O O . LYS A 1 107 ? 7.836 1.220 -7.037 1.00 88.00 107 LYS A O 1
ATOM 844 N N . TYR A 1 108 ? 6.572 1.357 -5.173 1.00 88.44 108 TYR A N 1
ATOM 845 C CA . TYR A 1 108 ? 5.826 0.100 -5.337 1.00 88.44 108 TYR A CA 1
ATOM 846 C C . TYR A 1 108 ? 4.494 0.255 -6.075 1.00 88.44 108 TYR A C 1
ATOM 848 O O . TYR A 1 108 ? 3.829 -0.741 -6.356 1.00 88.44 108 TYR A O 1
ATOM 856 N N . GLY A 1 109 ? 4.076 1.489 -6.362 1.00 91.06 109 GLY A N 1
ATOM 857 C CA . GLY A 1 109 ? 2.855 1.741 -7.120 1.00 91.06 109 GLY A CA 1
ATOM 858 C C . GLY A 1 109 ? 2.902 1.128 -8.518 1.00 91.06 109 GLY A C 1
ATOM 859 O O . GLY A 1 109 ? 3.968 0.852 -9.063 1.00 91.06 109 GLY A O 1
ATOM 860 N N . ILE A 1 110 ? 1.738 0.920 -9.125 1.00 92.25 110 ILE A N 1
ATOM 861 C CA . ILE A 1 110 ? 1.600 0.123 -10.354 1.00 92.25 110 ILE A CA 1
ATOM 862 C C . ILE A 1 110 ? 2.389 0.672 -11.556 1.00 92.25 110 ILE A C 1
ATOM 864 O O . ILE A 1 110 ? 2.739 -0.090 -12.460 1.00 92.25 110 ILE A O 1
ATOM 868 N N . LEU A 1 111 ? 2.684 1.977 -11.582 1.00 94.00 111 LEU A N 1
ATOM 869 C CA . LEU A 1 111 ? 3.500 2.612 -12.619 1.00 94.00 111 LEU A CA 1
ATOM 870 C C . LEU A 1 111 ? 4.958 2.757 -12.179 1.00 94.00 111 LEU A C 1
ATOM 872 O O . LEU A 1 111 ? 5.866 2.506 -12.976 1.00 94.00 111 LEU A O 1
ATOM 876 N N . SER A 1 112 ? 5.204 3.129 -10.925 1.00 91.81 112 SER A N 1
ATOM 877 C CA . SER A 1 112 ? 6.567 3.276 -10.414 1.00 91.81 112 SER A CA 1
ATOM 878 C C . SER A 1 112 ? 7.315 1.949 -10.348 1.00 91.81 112 SER A C 1
ATOM 880 O O . SER A 1 112 ? 8.468 1.892 -10.773 1.00 91.81 112 SER A O 1
ATOM 882 N N . VAL A 1 113 ? 6.647 0.866 -9.943 1.00 90.44 113 VAL A N 1
ATOM 883 C CA . VAL A 1 113 ? 7.245 -0.473 -9.861 1.00 90.44 113 VAL A CA 1
ATOM 884 C C . VAL A 1 113 ? 7.768 -0.937 -11.216 1.00 90.44 113 VAL A C 1
ATOM 886 O O . VAL A 1 113 ? 8.824 -1.552 -11.295 1.00 90.44 113 VAL A O 1
ATOM 889 N N . ARG A 1 114 ? 7.092 -0.573 -12.314 1.00 89.69 114 ARG A N 1
ATOM 890 C CA . ARG A 1 114 ? 7.558 -0.886 -13.673 1.00 89.69 114 ARG A CA 1
ATOM 891 C C . ARG A 1 114 ? 8.879 -0.191 -13.983 1.00 89.69 114 ARG A C 1
ATOM 893 O O . ARG A 1 114 ? 9.764 -0.814 -14.558 1.00 89.69 114 ARG A O 1
ATOM 900 N N . ALA A 1 115 ? 9.028 1.077 -13.595 1.00 90.62 115 ALA A N 1
ATOM 901 C CA . ALA A 1 115 ? 10.289 1.796 -13.763 1.00 90.62 115 ALA A CA 1
ATOM 902 C C . ALA A 1 115 ? 11.402 1.160 -12.923 1.00 90.62 115 ALA A C 1
ATOM 904 O O . ALA A 1 115 ? 12.509 0.978 -13.421 1.00 90.62 115 ALA A O 1
ATOM 905 N N . GLU A 1 116 ? 11.112 0.793 -11.674 1.00 88.75 116 GLU A N 1
ATOM 906 C CA . GLU A 1 116 ? 12.092 0.142 -10.801 1.00 88.75 116 GLU A CA 1
ATOM 907 C C . GLU A 1 116 ? 12.509 -1.238 -11.317 1.00 88.75 116 GLU A C 1
ATOM 909 O O . GLU A 1 116 ? 13.702 -1.516 -11.379 1.00 88.75 116 GLU A O 1
ATOM 914 N N . ILE A 1 117 ? 11.566 -2.057 -11.794 1.00 86.50 117 ILE A N 1
ATOM 915 C CA . ILE A 1 117 ? 11.869 -3.332 -12.457 1.00 86.50 117 ILE A CA 1
ATOM 916 C C . ILE A 1 117 ? 12.786 -3.095 -13.654 1.00 86.50 117 ILE A C 1
ATOM 918 O O . ILE A 1 117 ? 13.819 -3.742 -13.767 1.00 86.50 117 ILE A O 1
ATOM 922 N N . LEU A 1 118 ? 12.458 -2.150 -14.538 1.00 86.75 118 LEU A N 1
ATOM 923 C CA . LEU A 1 118 ? 13.271 -1.881 -15.728 1.00 86.75 118 LEU A CA 1
ATOM 924 C C . LEU A 1 118 ? 14.697 -1.419 -15.381 1.00 86.75 118 LEU A C 1
ATOM 926 O O . LEU A 1 118 ? 15.632 -1.768 -16.103 1.00 86.75 118 LEU A O 1
ATOM 930 N N . LYS A 1 119 ? 14.890 -0.696 -14.268 1.00 86.69 119 LYS A N 1
ATOM 931 C CA . LYS A 1 119 ? 16.228 -0.316 -13.777 1.00 86.69 119 LYS A CA 1
ATOM 932 C C . LYS A 1 119 ? 17.081 -1.529 -13.415 1.00 86.69 119 LYS A C 1
ATOM 934 O O . LYS A 1 119 ? 18.272 -1.508 -13.705 1.00 86.69 119 LYS A O 1
ATOM 939 N N . LEU A 1 120 ? 16.496 -2.583 -12.841 1.00 84.56 120 LEU A N 1
ATOM 940 C CA . LEU A 1 120 ? 17.243 -3.792 -12.459 1.00 84.56 120 LEU A CA 1
ATOM 941 C C . LEU A 1 120 ? 17.922 -4.466 -13.657 1.00 84.56 120 LEU A C 1
ATOM 943 O O . LEU A 1 120 ? 18.975 -5.077 -13.503 1.00 84.56 120 LEU A O 1
ATOM 947 N N . PHE A 1 121 ? 17.344 -4.319 -14.851 1.00 79.25 121 PHE A N 1
ATOM 948 C CA . PHE A 1 121 ? 17.843 -4.943 -16.073 1.00 79.25 121 PHE A CA 1
ATOM 949 C C . PHE A 1 121 ? 18.685 -3.995 -16.946 1.00 79.25 121 PHE A C 1
ATOM 951 O O . PHE A 1 121 ? 19.124 -4.413 -18.008 1.00 79.25 121 PHE A O 1
ATOM 958 N N . ASN A 1 122 ? 18.970 -2.746 -16.543 1.00 74.00 122 ASN A N 1
ATOM 959 C CA . ASN A 1 122 ? 19.942 -1.847 -17.205 1.00 74.00 122 ASN A CA 1
ATOM 960 C C . ASN A 1 122 ? 19.856 -1.765 -18.755 1.00 74.00 122 ASN A C 1
ATOM 962 O O . ASN A 1 122 ? 20.880 -1.774 -19.439 1.00 74.00 122 ASN A O 1
ATOM 966 N N . ASN A 1 123 ? 18.650 -1.667 -19.332 1.00 66.44 123 ASN A N 1
ATOM 967 C CA . ASN A 1 123 ? 18.398 -1.682 -20.793 1.00 66.44 123 ASN A CA 1
ATOM 968 C C . ASN A 1 123 ? 18.813 -2.981 -21.519 1.00 66.44 123 ASN A C 1
ATOM 970 O O . ASN A 1 123 ? 18.903 -3.010 -22.749 1.00 66.44 123 ASN A O 1
ATOM 974 N N . THR A 1 124 ? 19.078 -4.047 -20.770 1.00 68.94 124 THR A N 1
ATOM 975 C CA . THR A 1 124 ? 19.165 -5.406 -21.297 1.00 68.94 124 THR A CA 1
ATOM 976 C C . THR A 1 124 ? 17.771 -6.028 -21.368 1.00 68.94 124 THR A C 1
ATOM 978 O O . THR A 1 124 ? 16.769 -5.431 -20.968 1.00 68.94 124 THR A O 1
ATOM 981 N N . SER A 1 125 ? 17.728 -7.234 -21.916 1.00 72.25 125 SER A N 1
ATOM 982 C CA . SER A 1 125 ? 16.536 -8.056 -22.035 1.00 72.25 125 SER A CA 1
ATOM 983 C C . SER A 1 125 ? 15.778 -8.193 -20.705 1.00 72.25 125 SER A C 1
ATOM 985 O O . SER A 1 125 ? 16.364 -8.614 -19.709 1.00 72.25 125 SER A O 1
ATOM 987 N N . ASN A 1 126 ? 14.480 -7.872 -20.685 1.00 76.00 126 ASN A N 1
ATOM 988 C CA . ASN A 1 126 ? 13.655 -7.924 -19.472 1.00 76.00 126 ASN A CA 1
ATOM 989 C C . ASN A 1 126 ? 12.575 -9.027 -19.565 1.00 76.00 126 ASN A C 1
ATOM 991 O O . ASN A 1 126 ? 11.746 -8.968 -20.476 1.00 76.00 126 ASN A O 1
ATOM 995 N N . PRO A 1 127 ? 12.530 -9.991 -18.623 1.00 77.44 127 PRO A N 1
ATOM 996 C CA . PRO A 1 127 ? 11.591 -11.120 -18.658 1.00 77.44 127 PRO A CA 1
ATOM 997 C C . PRO A 1 127 ? 10.130 -10.721 -18.391 1.00 77.44 127 PRO A C 1
ATOM 999 O O . PRO A 1 127 ? 9.212 -11.470 -18.709 1.00 77.44 127 PRO A O 1
ATOM 1002 N N . CYS A 1 128 ? 9.883 -9.525 -17.851 1.00 80.44 128 CYS A N 1
ATOM 1003 C CA . CYS A 1 128 ? 8.541 -8.994 -17.604 1.00 80.44 128 CYS A CA 1
ATOM 1004 C C . CYS A 1 128 ? 7.917 -8.325 -18.844 1.00 80.44 128 CYS A C 1
ATOM 1006 O O . CYS A 1 128 ? 6.827 -7.754 -18.752 1.00 80.44 128 CYS A O 1
ATOM 1008 N N . VAL A 1 129 ? 8.608 -8.333 -19.989 1.00 81.06 129 VAL A N 1
ATOM 1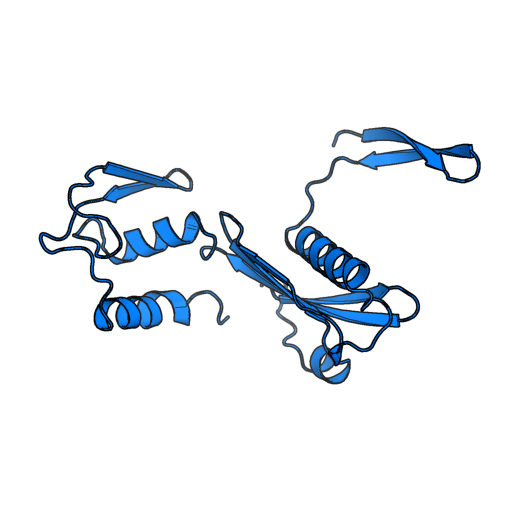009 C CA . VAL A 1 129 ? 8.173 -7.685 -21.232 1.00 81.06 129 VAL A CA 1
ATOM 1010 C C . VAL A 1 129 ? 7.768 -8.747 -22.243 1.00 81.06 129 VAL A C 1
ATOM 1012 O O . VAL A 1 129 ? 8.502 -9.698 -22.491 1.00 81.06 129 VAL A O 1
ATOM 1015 N N . LEU A 1 130 ? 6.597 -8.559 -22.852 1.00 77.25 130 LEU A N 1
ATOM 1016 C CA . LEU A 1 130 ? 6.069 -9.484 -23.851 1.00 77.25 130 LEU A CA 1
ATOM 1017 C C . LEU A 1 130 ? 6.937 -9.525 -25.114 1.00 77.25 130 LEU A C 1
ATOM 1019 O O . LEU A 1 130 ? 7.445 -8.500 -25.576 1.00 77.25 130 LEU A O 1
ATOM 1023 N N . GLU A 1 131 ? 7.034 -10.717 -25.699 1.00 75.88 131 GLU A N 1
ATOM 1024 C CA . GLU A 1 131 ? 7.745 -10.955 -26.953 1.00 75.88 131 GLU A CA 1
ATOM 1025 C C . GLU A 1 131 ? 7.246 -10.028 -28.077 1.00 75.88 131 GLU A C 1
ATOM 1027 O O . GLU A 1 131 ? 6.055 -9.730 -28.193 1.00 75.88 131 GLU A O 1
ATOM 1032 N N . GLY A 1 132 ? 8.176 -9.543 -28.904 1.00 75.44 132 GLY A N 1
ATOM 1033 C CA . GLY A 1 132 ? 7.888 -8.643 -30.024 1.00 75.44 132 GLY A CA 1
ATOM 1034 C C . GLY A 1 132 ? 7.644 -7.179 -29.638 1.00 75.44 132 GLY A C 1
ATOM 1035 O O . GLY A 1 132 ? 7.513 -6.334 -30.526 1.00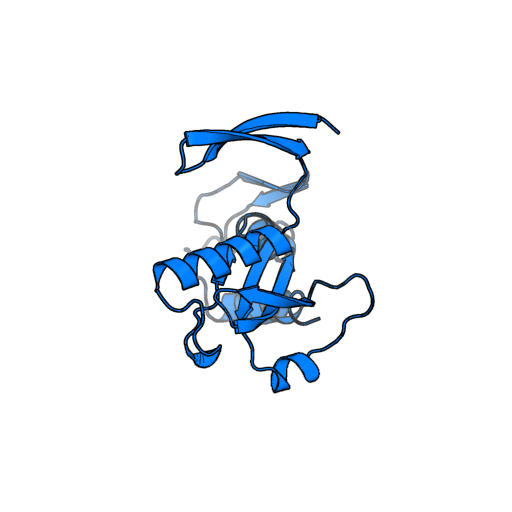 75.44 132 GLY A O 1
ATOM 1036 N N . PHE A 1 133 ? 7.614 -6.835 -28.345 1.00 83.06 133 PHE A N 1
ATOM 1037 C CA . PHE A 1 133 ? 7.492 -5.445 -27.912 1.00 83.06 133 PHE A CA 1
ATOM 1038 C C . PHE A 1 133 ? 8.845 -4.723 -27.910 1.00 83.06 133 PHE A C 1
ATOM 1040 O O . PHE A 1 133 ? 9.734 -5.020 -27.117 1.00 83.06 133 PHE A O 1
ATOM 1047 N N . HIS A 1 134 ? 8.973 -3.691 -28.743 1.00 83.06 134 HIS A N 1
ATOM 1048 C CA . HIS A 1 134 ? 10.122 -2.788 -28.738 1.00 83.06 134 HIS A CA 1
ATOM 1049 C C . HIS A 1 134 ? 9.650 -1.359 -28.523 1.00 83.06 134 HIS A C 1
ATOM 1051 O O . HIS A 1 134 ? 8.849 -0.833 -29.297 1.00 83.06 134 HIS A O 1
ATOM 1057 N N . GLY A 1 135 ? 10.147 -0.709 -27.473 1.00 87.62 135 GLY A N 1
ATOM 1058 C CA . GLY A 1 135 ? 9.678 0.630 -27.163 1.00 87.62 135 GLY A CA 1
ATOM 1059 C C . GLY A 1 135 ? 10.376 1.297 -25.994 1.00 87.62 135 GLY A C 1
ATOM 1060 O O . GLY A 1 135 ? 11.493 0.962 -25.599 1.00 87.62 135 GLY A O 1
ATOM 1061 N N . THR A 1 136 ? 9.697 2.302 -25.456 1.00 89.56 136 THR A N 1
ATOM 1062 C CA . THR A 1 136 ? 10.185 3.096 -24.334 1.00 89.56 136 THR A CA 1
ATOM 1063 C C . THR A 1 136 ? 9.078 3.248 -23.310 1.00 89.56 136 THR A C 1
ATOM 1065 O O . THR A 1 136 ? 7.997 3.739 -23.634 1.00 89.56 136 THR A O 1
ATOM 1068 N N . TYR A 1 137 ? 9.372 2.892 -22.065 1.00 90.94 137 TYR A N 1
ATOM 1069 C CA . TYR A 1 137 ? 8.531 3.230 -20.929 1.00 90.94 137 TYR A CA 1
ATOM 1070 C C . TYR A 1 137 ? 8.949 4.598 -20.386 1.00 90.94 137 TYR A C 1
ATOM 1072 O O . TYR A 1 137 ? 10.134 4.844 -20.160 1.00 90.94 137 TYR A O 1
ATOM 1080 N N . ARG A 1 138 ? 7.994 5.517 -20.219 1.00 92.50 138 ARG A N 1
ATOM 1081 C CA . ARG A 1 138 ? 8.253 6.863 -19.689 1.00 92.50 138 ARG A CA 1
ATOM 1082 C C . ARG A 1 138 ? 7.578 7.015 -18.342 1.00 92.50 138 ARG A C 1
ATOM 1084 O O . ARG A 1 138 ? 6.367 6.845 -18.254 1.00 92.50 138 ARG A O 1
ATOM 1091 N N . TYR A 1 139 ? 8.350 7.360 -17.323 1.00 93.69 139 TYR A N 1
ATOM 1092 C CA . TYR A 1 139 ? 7.840 7.514 -15.967 1.00 93.69 139 TYR A CA 1
ATOM 1093 C C . TYR A 1 139 ? 8.708 8.499 -15.186 1.00 93.69 139 TYR A C 1
ATOM 1095 O O . TYR A 1 139 ? 9.928 8.461 -15.302 1.00 93.69 139 TYR A O 1
ATOM 1103 N N . GLY A 1 140 ? 8.091 9.404 -14.419 1.00 90.69 140 GLY A N 1
ATOM 1104 C CA . GLY A 1 140 ? 8.822 10.370 -13.588 1.00 90.69 140 GLY A CA 1
ATOM 1105 C C . GLY A 1 140 ? 9.767 11.307 -14.357 1.00 90.69 140 GLY A C 1
ATOM 1106 O O . GLY A 1 140 ? 10.763 11.747 -13.801 1.00 90.69 140 GLY A O 1
ATOM 1107 N N . GLY A 1 141 ? 9.497 11.579 -15.640 1.00 92.25 141 GLY A N 1
ATOM 1108 C CA . GLY A 1 141 ? 10.386 12.359 -16.518 1.00 92.25 141 GLY A CA 1
ATOM 1109 C C . GLY A 1 141 ? 11.522 11.554 -17.167 1.00 92.25 141 GLY A C 1
ATOM 1110 O O . GLY A 1 141 ? 12.133 12.034 -18.120 1.00 92.25 141 GLY A O 1
ATOM 1111 N N . GLU A 1 142 ? 11.739 10.313 -16.731 1.00 91.12 142 GLU A N 1
ATOM 1112 C CA . GLU A 1 142 ? 12.772 9.409 -17.236 1.00 91.12 142 GLU A CA 1
ATOM 1113 C C . GLU A 1 142 ? 12.267 8.528 -18.389 1.00 91.12 142 GLU A C 1
ATOM 1115 O O . GLU A 1 142 ? 11.061 8.309 -18.570 1.00 91.12 142 GLU A O 1
ATOM 1120 N N . LYS A 1 143 ? 13.210 8.007 -19.184 1.00 90.81 143 LYS A N 1
ATOM 1121 C CA . LYS A 1 143 ? 12.953 7.072 -20.289 1.00 90.81 143 LYS A CA 1
ATOM 1122 C C . LYS A 1 143 ? 13.699 5.763 -20.053 1.00 90.81 143 LYS A C 1
ATOM 1124 O O . LYS A 1 143 ? 14.920 5.762 -19.957 1.00 90.81 143 LYS A O 1
ATOM 1129 N N . TYR A 1 144 ? 12.965 4.660 -20.065 1.00 88.38 144 TYR A N 1
ATOM 1130 C CA . TYR A 1 144 ? 13.497 3.308 -19.938 1.00 88.38 144 TYR A CA 1
ATOM 1131 C C . TYR A 1 144 ? 13.331 2.594 -21.276 1.00 88.38 144 TYR A C 1
ATOM 1133 O O . TYR A 1 144 ? 12.204 2.451 -21.762 1.00 88.38 144 TYR A O 1
ATOM 1141 N N . TYR A 1 145 ? 14.441 2.199 -21.901 1.00 84.62 145 TYR A N 1
ATOM 1142 C CA . TYR A 1 145 ? 14.393 1.435 -23.144 1.00 84.62 145 TYR A CA 1
ATOM 1143 C C . TYR A 1 145 ? 14.043 -0.010 -22.833 1.00 84.62 145 TYR A C 1
ATOM 1145 O O . TYR A 1 145 ? 14.546 -0.589 -21.874 1.00 84.62 145 TYR A O 1
ATOM 1153 N N . VAL A 1 146 ? 13.156 -0.572 -23.645 1.00 81.69 146 VAL A N 1
ATOM 1154 C CA . VAL A 1 146 ? 12.607 -1.897 -23.405 1.00 81.69 146 VAL A CA 1
ATOM 1155 C C . VAL A 1 146 ? 12.916 -2.775 -24.610 1.00 81.69 146 VAL A C 1
ATOM 1157 O O . VAL A 1 146 ? 12.441 -2.513 -25.720 1.00 81.69 146 VAL A O 1
ATOM 1160 N N . THR A 1 147 ? 13.749 -3.787 -24.380 1.00 69.06 147 THR A N 1
ATOM 1161 C CA . THR A 1 147 ? 14.152 -4.806 -25.352 1.00 69.06 147 THR A CA 1
ATOM 1162 C C . THR A 1 147 ? 13.849 -6.200 -24.790 1.00 69.06 147 THR A C 1
ATOM 1164 O O . THR A 1 147 ? 13.833 -6.417 -23.579 1.00 69.06 147 THR A O 1
ATOM 1167 N N . VAL A 1 148 ? 13.515 -7.122 -25.689 1.00 67.19 148 VAL A N 1
ATOM 1168 C CA . VAL A 1 148 ? 12.897 -8.427 -25.400 1.00 67.19 148 VAL A CA 1
ATOM 1169 C C . VAL A 1 148 ? 13.930 -9.531 -25.147 1.00 67.19 148 VAL A C 1
ATOM 1171 O O . VAL A 1 148 ? 15.027 -9.479 -25.707 1.00 67.19 148 VAL A O 1
ATOM 1174 N N . VAL A 1 149 ? 13.524 -10.547 -24.369 1.00 58.78 149 VAL A N 1
ATOM 1175 C CA . VAL A 1 149 ? 14.164 -11.875 -24.298 1.00 58.78 149 VAL A CA 1
ATOM 1176 C C . VAL A 1 149 ? 13.718 -12.685 -25.507 1.00 58.78 149 VAL A C 1
ATOM 1178 O O . VAL A 1 149 ? 12.525 -12.806 -25.757 1.00 58.78 149 VAL A O 1
ATOM 1181 N N . THR A 1 150 ? 14.646 -13.283 -26.249 1.00 53.00 150 THR A N 1
ATOM 1182 C CA . THR A 1 150 ? 14.358 -14.164 -27.398 1.00 53.00 150 THR A CA 1
ATOM 1183 C C . THR A 1 150 ? 13.645 -15.478 -27.039 1.00 53.00 150 THR A C 1
ATOM 1185 O O . THR A 1 150 ? 13.573 -16.367 -27.881 1.00 53.00 150 THR A O 1
ATOM 1188 N N . GLU A 1 151 ? 13.109 -15.620 -25.826 1.00 54.12 151 GLU A N 1
ATOM 1189 C CA . GLU A 1 151 ? 12.323 -16.779 -25.409 1.00 54.12 151 GLU A CA 1
ATOM 1190 C C . GLU A 1 151 ? 11.044 -16.340 -24.677 1.00 54.12 151 GLU A C 1
ATOM 1192 O O . GLU A 1 151 ? 11.049 -15.339 -23.952 1.00 54.12 151 GLU A O 1
ATOM 1197 N N . PRO A 1 152 ? 9.922 -17.047 -24.892 1.00 49.72 152 PRO A N 1
ATOM 1198 C CA . PRO A 1 152 ? 8.603 -16.572 -24.506 1.00 49.72 152 PRO A CA 1
ATOM 1199 C C . PRO A 1 152 ? 8.441 -16.487 -22.986 1.00 49.72 152 PRO A C 1
ATOM 1201 O O . PRO A 1 152 ? 8.452 -17.503 -22.301 1.00 49.72 152 PRO A O 1
ATOM 1204 N N . GLY A 1 153 ? 8.199 -15.269 -22.491 1.00 53.72 153 GLY A N 1
ATOM 1205 C CA . GLY A 1 153 ? 7.097 -14.905 -21.586 1.00 53.72 153 GLY A CA 1
ATOM 1206 C C . GLY A 1 153 ? 6.841 -15.731 -20.320 1.00 53.72 153 GLY A C 1
ATOM 1207 O O . GLY A 1 153 ? 5.726 -15.674 -19.800 1.00 53.72 153 GLY A O 1
ATOM 1208 N N . PHE A 1 154 ? 7.808 -16.495 -19.821 1.00 56.81 154 PHE A N 1
ATOM 1209 C CA . PHE A 1 154 ? 7.671 -17.232 -18.573 1.00 56.81 154 PHE A CA 1
ATOM 1210 C C . PHE A 1 154 ? 8.404 -16.473 -17.473 1.00 56.81 154 PHE A C 1
ATOM 1212 O O . PHE A 1 154 ? 9.629 -16.453 -17.443 1.00 56.81 154 PHE A O 1
ATOM 1219 N N . PHE A 1 155 ? 7.647 -15.847 -16.570 1.00 65.94 155 PHE A N 1
ATOM 1220 C CA . PHE A 1 155 ? 8.204 -15.348 -15.318 1.00 65.94 155 PHE A CA 1
ATOM 1221 C C . PHE A 1 155 ? 8.609 -16.568 -14.491 1.00 65.94 155 PHE A C 1
ATOM 1223 O O . PHE A 1 155 ? 7.767 -17.223 -13.871 1.00 65.94 155 PHE A O 1
ATOM 1230 N N . SER A 1 156 ? 9.877 -16.952 -14.595 1.00 70.56 156 SER A N 1
ATOM 1231 C CA . SER A 1 156 ? 10.380 -18.150 -13.944 1.00 70.56 156 SER A CA 1
ATOM 1232 C C . SER A 1 156 ? 10.470 -17.943 -12.432 1.00 70.56 156 SER A C 1
ATOM 1234 O O . SER A 1 156 ? 10.430 -16.824 -11.915 1.00 70.56 156 SER A O 1
ATOM 1236 N N . TRP A 1 157 ? 10.628 -19.039 -11.694 1.00 66.31 157 TRP A N 1
ATOM 1237 C CA . TRP A 1 157 ? 10.916 -18.969 -10.262 1.00 66.31 157 TRP A CA 1
ATOM 1238 C C . TRP A 1 157 ? 12.253 -18.249 -9.983 1.00 66.31 157 TRP A C 1
ATOM 1240 O O . TRP A 1 157 ? 12.416 -17.646 -8.923 1.00 66.31 157 TRP A O 1
ATOM 1250 N N . GLU A 1 158 ? 13.197 -18.278 -10.931 1.00 74.00 158 GLU A N 1
ATOM 1251 C CA . GLU A 1 158 ? 14.469 -17.551 -10.851 1.00 74.00 158 GLU A CA 1
ATOM 1252 C C . GLU A 1 158 ? 14.241 -16.042 -10.975 1.00 74.00 158 GLU A C 1
ATOM 1254 O O . GLU A 1 158 ? 14.775 -15.277 -10.171 1.00 74.00 158 GLU A O 1
ATOM 1259 N N . ASP A 1 159 ? 13.376 -15.621 -11.904 1.00 74.00 159 ASP A N 1
ATOM 1260 C CA . ASP A 1 159 ? 12.986 -14.216 -12.076 1.00 74.00 159 ASP A CA 1
ATOM 1261 C C . ASP A 1 159 ? 12.226 -13.687 -10.853 1.00 74.00 159 ASP A C 1
ATOM 1263 O O . ASP A 1 159 ? 12.467 -12.562 -10.405 1.00 74.00 159 ASP A O 1
ATOM 1267 N N . GLN A 1 160 ? 11.357 -14.514 -10.260 1.00 75.06 160 GLN A N 1
ATOM 1268 C CA . GLN A 1 160 ? 10.669 -14.178 -9.014 1.00 75.06 160 GLN A CA 1
ATOM 1269 C C . GLN A 1 160 ? 11.658 -13.989 -7.859 1.00 75.06 160 GLN A C 1
ATOM 1271 O O . GLN A 1 160 ? 11.617 -12.963 -7.181 1.00 75.06 160 GLN A O 1
ATOM 1276 N N . ASN A 1 161 ? 12.575 -14.938 -7.660 1.00 76.88 161 ASN A N 1
ATOM 1277 C CA . ASN A 1 161 ? 13.594 -14.848 -6.615 1.00 76.88 161 ASN A CA 1
ATOM 1278 C C . ASN A 1 161 ? 14.510 -13.638 -6.819 1.00 76.88 161 ASN A C 1
ATOM 1280 O O . ASN A 1 161 ? 14.848 -12.944 -5.860 1.00 76.88 161 ASN A O 1
ATOM 1284 N N . PHE A 1 162 ? 14.901 -13.357 -8.063 1.00 79.69 162 PHE A N 1
ATOM 1285 C CA . PHE A 1 162 ? 15.688 -12.177 -8.393 1.00 79.69 162 PHE A CA 1
ATOM 1286 C C . PHE A 1 162 ? 14.943 -10.894 -8.005 1.00 79.69 162 PHE A C 1
ATOM 1288 O O . PHE A 1 162 ? 15.526 -10.026 -7.352 1.00 79.69 162 PHE A O 1
ATOM 1295 N N . PHE A 1 163 ? 13.656 -10.786 -8.340 1.00 77.12 163 PHE A N 1
ATOM 1296 C CA . PHE A 1 163 ? 12.836 -9.635 -7.968 1.00 77.12 163 PHE A CA 1
ATOM 1297 C C . PHE A 1 163 ? 12.650 -9.510 -6.447 1.00 77.12 163 PHE A C 1
ATOM 1299 O O . PHE A 1 163 ? 12.775 -8.417 -5.889 1.00 77.12 163 PHE A O 1
ATOM 1306 N N . GLU A 1 164 ? 12.416 -10.622 -5.751 1.00 77.62 164 GLU A N 1
ATOM 1307 C CA . GLU A 1 164 ? 12.283 -10.648 -4.293 1.00 77.62 164 GLU A CA 1
ATOM 1308 C C . GLU A 1 164 ? 13.548 -10.134 -3.592 1.00 77.62 164 GLU A C 1
ATOM 1310 O O . GLU A 1 164 ? 13.476 -9.242 -2.741 1.00 77.62 164 GLU A O 1
ATOM 1315 N N . GLN A 1 165 ? 14.715 -10.637 -3.999 1.00 78.00 165 GLN A N 1
ATOM 1316 C CA . GLN A 1 165 ? 15.998 -10.286 -3.388 1.00 78.00 165 GLN A CA 1
ATOM 1317 C C . GLN A 1 165 ? 16.440 -8.854 -3.698 1.00 78.00 165 GLN A C 1
ATOM 1319 O O . GLN A 1 165 ? 16.960 -8.166 -2.820 1.00 78.00 165 GLN A O 1
ATOM 1324 N N . ASN A 1 166 ? 16.243 -8.401 -4.938 1.00 77.00 166 ASN A N 1
ATOM 1325 C CA . ASN A 1 166 ? 16.810 -7.137 -5.412 1.00 77.00 166 ASN A CA 1
ATOM 1326 C C . ASN A 1 166 ? 15.851 -5.946 -5.300 1.00 77.00 166 ASN A C 1
ATOM 1328 O O . ASN A 1 166 ? 16.288 -4.810 -5.484 1.00 77.00 166 ASN A O 1
ATOM 1332 N N . TYR A 1 167 ? 14.565 -6.180 -5.017 1.00 77.69 167 TYR A N 1
ATOM 1333 C CA . TYR A 1 167 ? 13.570 -5.111 -4.954 1.00 77.69 167 TYR A CA 1
ATOM 1334 C C . TYR A 1 167 ? 12.591 -5.226 -3.780 1.00 77.69 167 TYR A C 1
ATOM 1336 O O . TYR A 1 167 ? 12.406 -4.253 -3.043 1.00 77.69 167 TYR A O 1
ATOM 1344 N N . LEU A 1 168 ? 11.965 -6.389 -3.555 1.00 74.12 168 LEU A N 1
ATOM 1345 C CA . LEU A 1 168 ? 10.936 -6.502 -2.509 1.00 74.12 168 LEU A CA 1
ATOM 1346 C C . LEU A 1 168 ? 11.516 -6.359 -1.096 1.00 74.12 168 LEU A C 1
ATOM 1348 O O . LEU A 1 168 ? 10.914 -5.676 -0.268 1.00 74.12 168 LEU A O 1
ATOM 1352 N N . ASN A 1 169 ? 12.704 -6.913 -0.844 1.00 69.62 169 ASN A N 1
ATOM 1353 C CA . ASN A 1 169 ? 13.342 -6.880 0.476 1.00 69.62 169 ASN A CA 1
ATOM 1354 C C . ASN A 1 169 ? 13.912 -5.507 0.877 1.00 69.62 169 ASN A C 1
ATOM 1356 O O . ASN A 1 169 ? 14.303 -5.323 2.030 1.00 69.62 169 ASN A O 1
ATOM 1360 N N . THR A 1 170 ? 13.969 -4.543 -0.044 1.00 64.19 170 THR A N 1
ATOM 1361 C CA . THR A 1 170 ? 14.845 -3.370 0.087 1.00 64.19 170 THR A CA 1
ATOM 1362 C C . THR A 1 170 ? 14.114 -2.046 0.326 1.00 64.19 170 THR A C 1
ATOM 1364 O O . THR A 1 170 ? 14.761 -1.097 0.761 1.00 64.19 170 THR A O 1
ATOM 1367 N N . LEU A 1 171 ? 12.800 -1.937 0.063 1.00 55.38 171 LEU A N 1
ATOM 1368 C CA . LEU A 1 171 ? 12.153 -0.614 -0.047 1.00 55.38 171 LEU A CA 1
ATOM 1369 C C . LEU A 1 171 ? 10.909 -0.393 0.850 1.00 55.38 171 LEU A C 1
ATOM 1371 O O . LEU A 1 171 ? 10.618 0.755 1.170 1.00 55.38 171 LEU A O 1
ATOM 1375 N N . CYS A 1 172 ? 10.202 -1.433 1.312 1.00 63.16 172 CYS A N 1
ATOM 1376 C CA . CYS A 1 172 ? 9.095 -1.315 2.289 1.00 63.16 172 CYS A CA 1
ATOM 1377 C C . CYS A 1 172 ? 9.484 -1.725 3.720 1.00 63.16 172 CYS A C 1
ATOM 1379 O O . CYS A 1 172 ? 8.657 -1.625 4.629 1.00 63.16 172 CYS A O 1
ATOM 1381 N N . SER A 1 173 ? 10.691 -2.252 3.923 1.00 53.16 173 SER A N 1
ATOM 1382 C CA . SER A 1 173 ? 11.093 -2.920 5.173 1.00 53.16 173 SER A CA 1
ATOM 1383 C C . SER A 1 173 ? 11.726 -1.988 6.207 1.00 53.16 173 SER A C 1
ATOM 1385 O O . SER A 1 173 ? 11.893 -2.402 7.352 1.00 53.16 173 SER A O 1
ATOM 1387 N N . ASN A 1 174 ? 12.030 -0.746 5.821 1.00 45.00 174 ASN A N 1
ATOM 1388 C CA . ASN A 1 174 ? 12.489 0.308 6.725 1.00 45.00 174 ASN A CA 1
ATOM 1389 C C . ASN A 1 174 ? 11.341 1.273 7.052 1.00 45.00 174 ASN A C 1
ATOM 1391 O O . ASN A 1 174 ? 10.427 1.436 6.201 1.00 45.00 174 ASN A O 1
#